Protein AF-A0A835XJE3-F1 (afdb_monomer_lite)

InterPro domains:
  IPR000408 Regulator of chromosome condensation, RCC1 [PF00415] (33-85)
  IPR000408 Regulator of chromosome condensation, RCC1 [PS50012] (29-88)
  IPR009091 Regulator of chromosome condensation 1/beta-lactamase-inhibitor protein II [G3DSA:2.130.10.30] (9-123)
  IPR009091 Regulator of chromosome condensation 1/beta-lactamase-inhibitor protein II [SSF50985] (25-109)

Organism: NCBI:txid47281

pLDDT: mean 91.17, std 8.42, range [51.03, 98.06]

Sequence (133 aa):
MGGVVKDLVLPTTGGYSCALISPAASGGSGVKCWGINGYGELGQGDRNDRGYAAATIPRLFPSVDLGTGRTAVRLATGNGHVCAVLQPGLGIKCWGHNDGGLLGQGYAEYAVGDEPGEMGDALPLTDLGWPLK

Foldseek 3Di:
DFWDWPDKEDEPDDFKIKTATPPQDPFAQSIAMATFQCQLQRLQFAGDGADPDPCRNRVNDGHRAAAGPWHFDDWYDYHFKIWGQIPPDGWIFMWTAFAVHVRQQPDGDGTASRHPPRTYPNGGTNDPPPVPD

Radius of gyration: 13.81 Å; chains: 1; bounding box: 32×29×48 Å

Secondary structure (DSSP, 8-state):
---EEEEEE--SSSSEEEEEEESPSTTS-SEEEEE--TTSTT-SSS---BSSSGGGSTTTSPPPP--TT-EEEEEEE-SSEEEEEEETTTEEEEEEE-TTSTT-SS---SEESSSTTSSGGGS-EE---SS--

Structure (mmCIF, N/CA/C/O backbone):
data_AF-A0A835XJE3-F1
#
_entry.id   AF-A0A835XJE3-F1
#
loop_
_atom_site.group_PDB
_atom_site.id
_atom_site.type_symbol
_atom_site.label_atom_id
_atom_site.label_alt_id
_atom_site.label_comp_id
_atom_site.label_asym_id
_atom_site.label_entity_id
_atom_site.label_seq_id
_atom_site.pdbx_PDB_ins_code
_atom_site.Cartn_x
_atom_site.Cartn_y
_atom_site.Cartn_z
_atom_site.occupancy
_atom_site.B_iso_or_equiv
_atom_site.auth_seq_id
_atom_site.auth_comp_id
_atom_site.auth_asym_id
_atom_site.auth_atom_id
_atom_site.pdbx_PDB_model_num
ATOM 1 N N . MET A 1 1 ? -17.730 13.141 -7.192 1.00 51.03 1 MET A N 1
ATOM 2 C CA . MET A 1 1 ? -16.866 14.155 -6.548 1.00 51.03 1 MET A CA 1
ATOM 3 C C . MET A 1 1 ? -15.465 13.571 -6.490 1.00 51.03 1 MET A C 1
ATOM 5 O O . MET A 1 1 ? -15.344 12.422 -6.089 1.00 51.03 1 MET A O 1
ATOM 9 N N . GLY A 1 2 ? -14.455 14.275 -7.004 1.00 68.31 2 GLY A N 1
ATOM 10 C CA . GLY A 1 2 ? -13.081 13.762 -7.045 1.00 68.31 2 GLY A CA 1
ATOM 11 C C . GLY A 1 2 ? -12.478 13.699 -5.642 1.00 68.31 2 GLY A C 1
ATOM 12 O O . GLY A 1 2 ? -12.666 14.631 -4.864 1.00 68.31 2 GLY A O 1
ATOM 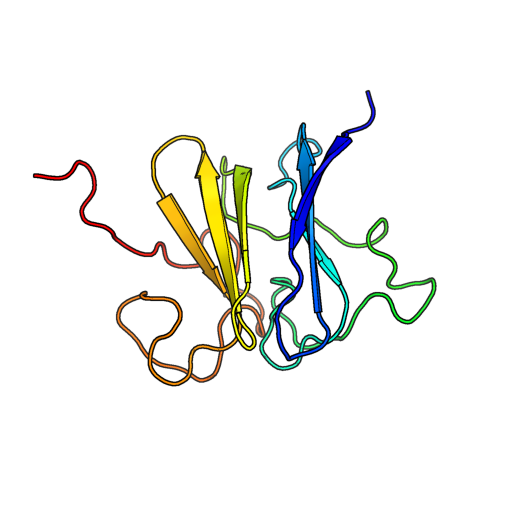13 N N . GLY A 1 3 ? -11.802 12.598 -5.308 1.00 80.25 3 GLY A N 1
ATOM 14 C CA . GLY A 1 3 ? -11.046 12.497 -4.061 1.00 80.25 3 GLY A CA 1
ATOM 15 C C . GLY A 1 3 ? -9.890 13.499 -4.025 1.00 80.25 3 GLY A C 1
ATOM 16 O O . GLY A 1 3 ? -9.364 13.885 -5.069 1.00 80.25 3 GLY A O 1
ATOM 17 N N . VAL A 1 4 ? -9.496 13.920 -2.825 1.00 90.88 4 VAL A N 1
ATOM 18 C CA . VAL A 1 4 ? -8.337 14.791 -2.593 1.00 90.88 4 VAL A CA 1
ATOM 19 C C . VAL A 1 4 ? -7.179 13.984 -2.022 1.00 90.88 4 VAL A C 1
ATOM 21 O O . VAL A 1 4 ? -7.395 13.051 -1.246 1.00 90.88 4 VAL A O 1
ATOM 24 N N . VAL A 1 5 ? -5.950 14.360 -2.371 1.00 94.19 5 VAL A N 1
ATOM 25 C CA . VAL A 1 5 ? -4.751 13.801 -1.736 1.00 94.19 5 VAL A CA 1
ATOM 26 C C . VAL A 1 5 ? -4.690 14.308 -0.294 1.00 94.19 5 VAL A C 1
ATOM 28 O O . VAL A 1 5 ? -4.748 15.513 -0.050 1.00 94.19 5 VAL A O 1
ATOM 31 N N . LYS A 1 6 ? -4.637 13.382 0.662 1.00 95.50 6 LYS A N 1
ATOM 32 C CA . LYS A 1 6 ? -4.524 13.646 2.103 1.00 95.50 6 LYS A CA 1
ATOM 33 C C . LYS A 1 6 ? -3.105 13.487 2.618 1.00 95.50 6 LYS A C 1
ATOM 35 O O . LYS A 1 6 ? -2.761 14.141 3.594 1.00 95.50 6 LYS A O 1
ATOM 40 N N . ASP A 1 7 ? -2.327 12.620 1.981 1.00 95.69 7 ASP A N 1
ATOM 41 C CA . ASP A 1 7 ? -0.954 12.332 2.373 1.00 95.69 7 ASP A CA 1
ATOM 42 C C . ASP A 1 7 ? -0.145 11.858 1.161 1.00 95.69 7 ASP A C 1
ATOM 44 O O . ASP A 1 7 ? -0.706 11.281 0.221 1.00 95.69 7 ASP A O 1
ATOM 48 N N . LEU A 1 8 ? 1.162 12.093 1.207 1.00 96.31 8 LEU A N 1
ATOM 49 C CA . LEU A 1 8 ? 2.155 11.572 0.275 1.00 96.31 8 LEU A CA 1
ATOM 50 C C . LEU A 1 8 ? 3.372 11.157 1.097 1.00 96.31 8 LEU A C 1
ATOM 52 O O . LEU A 1 8 ? 4.084 12.007 1.628 1.00 96.31 8 LEU A O 1
ATOM 56 N N . VAL A 1 9 ? 3.615 9.854 1.175 1.00 96.50 9 VAL A N 1
ATOM 57 C CA . VAL A 1 9 ? 4.732 9.284 1.927 1.00 96.50 9 VAL A CA 1
ATOM 58 C C . VAL A 1 9 ? 5.835 8.834 0.979 1.00 96.50 9 VAL A C 1
ATOM 60 O O . VAL A 1 9 ? 5.576 8.214 -0.059 1.00 96.50 9 VAL A O 1
ATOM 63 N N . LEU A 1 10 ? 7.065 9.185 1.349 1.00 94.38 10 LEU A N 1
ATOM 64 C CA . LEU A 1 10 ? 8.290 8.900 0.616 1.00 94.38 10 LEU A CA 1
ATOM 65 C C . LEU A 1 10 ? 9.256 8.190 1.574 1.00 94.38 10 LEU A C 1
ATOM 67 O O . LEU A 1 10 ? 9.498 8.709 2.670 1.00 94.38 10 LEU A O 1
ATOM 71 N N . PRO A 1 11 ? 9.829 7.042 1.194 1.00 89.12 11 PRO A N 1
ATOM 72 C CA . PRO A 1 11 ? 10.831 6.382 2.002 1.00 89.12 11 PRO A CA 1
ATOM 73 C C . PRO A 1 11 ? 12.166 7.126 1.892 1.00 89.12 11 PRO A C 1
ATOM 75 O O . PRO A 1 11 ? 12.464 7.789 0.896 1.00 89.12 11 PRO A O 1
ATOM 78 N N . THR A 1 12 ? 13.007 6.991 2.913 1.00 80.31 12 THR A N 1
ATOM 79 C CA . THR A 1 12 ? 14.370 7.545 2.899 1.00 80.31 12 THR A CA 1
ATOM 80 C C . THR A 1 12 ? 15.273 6.841 1.878 1.00 80.31 12 THR A C 1
ATOM 82 O O . THR A 1 12 ? 16.237 7.435 1.400 1.00 80.31 12 THR A O 1
ATOM 85 N N . THR A 1 13 ? 14.946 5.596 1.521 1.00 79.69 13 THR A N 1
ATOM 86 C CA . THR A 1 13 ? 15.635 4.733 0.550 1.00 79.69 13 THR A CA 1
ATOM 87 C C . THR A 1 13 ? 14.617 3.856 -0.195 1.00 79.69 13 THR A C 1
ATOM 89 O O . THR A 1 13 ? 13.535 3.600 0.319 1.00 79.69 13 THR A O 1
ATOM 92 N N . GLY A 1 14 ? 14.932 3.373 -1.403 1.00 73.44 14 GLY A N 1
ATOM 93 C CA . GLY A 1 14 ? 14.100 2.368 -2.094 1.00 73.44 14 GLY A CA 1
ATOM 94 C C . GLY A 1 14 ? 13.157 2.878 -3.192 1.00 73.44 14 GLY A C 1
ATOM 95 O O . GLY A 1 14 ? 12.523 2.070 -3.848 1.00 73.44 14 GLY A O 1
ATOM 96 N N . GLY A 1 15 ? 13.086 4.185 -3.467 1.00 90.75 15 GLY A N 1
ATOM 97 C CA . GLY A 1 15 ? 12.550 4.705 -4.741 1.00 90.75 15 GLY A CA 1
ATOM 98 C C . GLY A 1 15 ? 11.062 4.456 -5.040 1.00 90.75 15 GLY A C 1
ATOM 99 O O . GLY A 1 15 ? 10.651 4.606 -6.191 1.00 90.75 15 GLY A O 1
ATOM 100 N N . TYR A 1 16 ? 10.254 4.100 -4.041 1.00 95.44 16 TYR A N 1
ATOM 101 C CA . TYR A 1 16 ? 8.797 4.009 -4.155 1.00 95.44 16 TYR A CA 1
ATOM 102 C C . TYR A 1 16 ? 8.106 5.192 -3.458 1.00 95.44 16 TYR A C 1
ATOM 104 O O . TYR A 1 16 ? 8.734 6.005 -2.784 1.00 95.44 16 TYR A O 1
ATOM 112 N N . SER A 1 17 ? 6.810 5.377 -3.672 1.00 95.81 17 SER A N 1
ATOM 113 C CA . SER A 1 17 ? 6.010 6.448 -3.068 1.00 95.81 17 SER A CA 1
ATOM 114 C C . SER A 1 17 ? 4.571 5.988 -2.946 1.00 95.81 17 SER A C 1
ATOM 116 O O . SER A 1 17 ? 4.076 5.301 -3.838 1.00 95.81 17 SER A O 1
ATOM 118 N N . CYS A 1 18 ? 3.879 6.403 -1.887 1.00 96.94 18 CYS A N 1
ATOM 119 C CA . CYS A 1 18 ? 2.456 6.117 -1.727 1.00 96.94 18 CYS A CA 1
ATOM 120 C C . CYS A 1 18 ? 1.667 7.382 -1.403 1.00 96.94 18 CYS A C 1
ATOM 122 O O . CYS A 1 18 ? 2.080 8.201 -0.587 1.00 96.94 18 CYS A O 1
ATOM 124 N N . ALA A 1 19 ? 0.498 7.524 -2.019 1.00 96.19 19 ALA A N 1
ATOM 125 C CA . ALA A 1 19 ? -0.448 8.590 -1.737 1.00 96.19 19 ALA A CA 1
ATOM 126 C C . ALA A 1 19 ? -1.709 8.039 -1.076 1.00 96.19 19 ALA A C 1
ATOM 128 O O . ALA A 1 19 ? -2.234 6.994 -1.474 1.00 96.19 19 ALA A O 1
ATOM 129 N N . LEU A 1 20 ? -2.225 8.803 -0.117 1.00 95.81 20 LEU A N 1
ATOM 130 C CA . LEU A 1 20 ? -3.543 8.601 0.467 1.00 95.81 20 LEU A CA 1
ATOM 131 C C . LEU A 1 20 ? -4.543 9.559 -0.183 1.00 95.81 20 LEU A C 1
ATOM 133 O O . LEU A 1 20 ? -4.333 10.770 -0.193 1.00 95.81 20 LEU A O 1
ATOM 137 N N . ILE A 1 21 ? -5.651 9.028 -0.689 1.00 93.50 21 ILE A N 1
ATOM 138 C CA . ILE A 1 21 ? -6.717 9.763 -1.372 1.00 93.50 21 ILE A CA 1
ATOM 139 C C . ILE A 1 21 ? -8.025 9.562 -0.607 1.00 93.50 21 ILE A C 1
ATOM 141 O O . ILE A 1 21 ? -8.412 8.432 -0.309 1.00 93.50 21 ILE A O 1
ATOM 145 N N . SER A 1 22 ? -8.724 10.659 -0.308 1.00 90.88 22 SER A N 1
ATOM 146 C CA . SER A 1 22 ? -9.982 10.644 0.443 1.00 90.88 22 SER A CA 1
ATOM 147 C C . SER A 1 22 ? -11.059 11.539 -0.201 1.00 90.88 22 SER A C 1
ATOM 149 O O . SER A 1 22 ? -10.740 12.657 -0.610 1.00 90.88 22 SER A O 1
ATOM 151 N N . PRO A 1 23 ? -12.333 11.110 -0.269 1.00 88.62 23 PRO A N 1
ATOM 152 C CA . PRO A 1 23 ? -12.781 9.759 0.050 1.00 88.62 23 PRO A CA 1
ATOM 153 C C . PRO A 1 23 ? -12.126 8.742 -0.887 1.00 88.62 23 PRO A C 1
ATOM 155 O O . PRO A 1 23 ? -11.788 9.061 -2.031 1.00 88.62 23 PRO A O 1
ATOM 158 N N . ALA A 1 24 ? -11.918 7.528 -0.381 1.00 83.75 24 ALA A N 1
ATOM 159 C CA . ALA A 1 24 ? -11.487 6.440 -1.234 1.00 83.75 24 ALA A CA 1
ATOM 160 C C . ALA A 1 24 ? -12.529 6.230 -2.342 1.00 83.75 24 ALA A C 1
ATOM 162 O O . ALA A 1 24 ? -13.731 6.412 -2.122 1.00 83.75 24 ALA A O 1
ATOM 163 N N . ALA A 1 25 ? -12.074 5.858 -3.541 1.00 78.75 25 ALA A N 1
ATOM 164 C CA . ALA A 1 25 ? -12.991 5.391 -4.573 1.00 78.75 25 ALA A CA 1
ATOM 165 C C . ALA A 1 25 ? -13.817 4.220 -4.016 1.00 78.75 25 ALA A C 1
ATOM 167 O O . ALA A 1 25 ? -13.302 3.448 -3.208 1.00 78.75 25 ALA A O 1
ATOM 168 N N . SER A 1 26 ? -15.086 4.116 -4.412 1.00 71.12 26 SER A N 1
ATOM 169 C CA . SER A 1 26 ? -16.058 3.162 -3.866 1.00 71.12 26 SER A CA 1
ATOM 170 C C . SER A 1 26 ? -15.456 1.763 -3.671 1.00 71.12 26 SER A C 1
ATOM 172 O O . SER A 1 26 ? -15.075 1.121 -4.646 1.00 71.12 26 SER A O 1
ATOM 174 N N . GLY A 1 27 ? -15.360 1.311 -2.416 1.00 70.94 27 GLY A N 1
ATOM 175 C CA . GLY A 1 27 ? -14.848 -0.019 -2.058 1.00 70.94 27 GLY A CA 1
ATOM 176 C C . GLY A 1 27 ? -13.321 -0.172 -2.007 1.00 70.94 27 GLY A C 1
ATOM 177 O O . GLY A 1 27 ? -12.851 -1.269 -1.736 1.00 70.94 27 GLY A O 1
ATOM 178 N N . GLY A 1 28 ? -12.541 0.886 -2.248 1.00 82.31 28 GLY A N 1
ATOM 179 C CA . GLY A 1 28 ? -11.079 0.857 -2.157 1.00 82.31 28 GLY A CA 1
ATOM 180 C C . GLY A 1 28 ? -10.532 1.412 -0.839 1.00 82.31 28 GLY A C 1
ATOM 181 O O . GLY A 1 28 ? -11.217 2.128 -0.113 1.00 82.31 28 GLY A O 1
ATOM 182 N N . SER A 1 29 ? -9.250 1.158 -0.573 1.00 90.94 29 SER A N 1
ATOM 183 C CA . SER A 1 29 ? -8.551 1.658 0.622 1.00 90.94 29 SER A CA 1
ATOM 184 C C . SER A 1 29 ? -8.243 3.159 0.608 1.00 90.94 29 SER A C 1
ATOM 186 O O . SER A 1 29 ? -8.007 3.750 1.661 1.00 90.94 29 SER A O 1
ATOM 188 N N . GLY A 1 30 ? -8.202 3.765 -0.583 1.00 92.62 30 GLY A N 1
ATOM 189 C CA . GLY A 1 30 ? -7.705 5.125 -0.803 1.00 92.62 30 GLY A CA 1
ATOM 190 C C . GLY A 1 30 ? -6.187 5.210 -0.990 1.00 92.62 30 GLY A C 1
ATOM 191 O O . GLY A 1 30 ? -5.676 6.309 -1.168 1.00 92.62 30 GLY A O 1
ATOM 192 N N . VAL A 1 31 ? -5.463 4.088 -0.985 1.00 95.94 31 VAL A N 1
ATOM 193 C CA . VAL A 1 31 ? -3.998 4.067 -1.110 1.00 95.94 31 VAL A CA 1
ATOM 194 C C . VAL A 1 31 ? -3.582 3.726 -2.534 1.00 95.94 31 VAL A C 1
ATOM 196 O O . VAL A 1 31 ? -4.059 2.750 -3.115 1.00 95.94 31 VAL A O 1
ATOM 199 N N . LYS A 1 32 ? -2.663 4.514 -3.092 1.00 95.06 32 LYS A N 1
ATOM 200 C CA . LYS A 1 32 ? -2.001 4.229 -4.369 1.00 95.06 32 LYS A CA 1
ATOM 201 C C . LYS A 1 32 ? -0.499 4.354 -4.207 1.00 95.06 32 LYS A C 1
ATOM 203 O O . LYS A 1 32 ? -0.043 5.395 -3.750 1.00 95.06 32 LYS A O 1
ATOM 208 N N . CYS A 1 33 ? 0.240 3.340 -4.637 1.00 96.12 33 CYS A N 1
ATOM 209 C CA . CYS A 1 33 ? 1.695 3.316 -4.572 1.00 96.12 33 CYS A CA 1
ATOM 210 C C . CYS A 1 33 ? 2.303 3.175 -5.970 1.00 96.12 33 CYS A C 1
ATOM 212 O O . CYS A 1 33 ? 1.718 2.525 -6.834 1.00 96.12 33 CYS A O 1
ATOM 214 N N . TRP A 1 34 ? 3.459 3.789 -6.208 1.00 96.44 34 TRP A N 1
ATOM 215 C CA . TRP A 1 34 ? 4.236 3.657 -7.446 1.00 96.44 34 TRP A CA 1
ATOM 216 C C . TRP A 1 34 ? 5.741 3.709 -7.159 1.00 96.44 34 TRP A C 1
ATOM 218 O O . TRP A 1 34 ? 6.156 4.103 -6.074 1.00 96.44 34 TRP A O 1
ATOM 228 N N . GLY A 1 35 ? 6.549 3.344 -8.148 1.00 96.19 35 GLY A N 1
ATOM 229 C CA . GLY A 1 35 ? 8.005 3.258 -8.100 1.00 96.19 35 GLY A CA 1
ATOM 230 C C . GLY A 1 35 ? 8.491 1.812 -8.163 1.00 96.19 35 GLY A C 1
ATOM 231 O O . GLY A 1 35 ? 7.887 0.992 -8.861 1.00 96.19 35 GLY A O 1
ATOM 232 N N . ILE A 1 36 ? 9.587 1.542 -7.454 1.00 96.25 36 ILE A N 1
ATOM 233 C CA . ILE A 1 36 ? 10.191 0.208 -7.312 1.00 96.25 36 ILE A CA 1
ATOM 234 C C . ILE A 1 36 ? 9.260 -0.714 -6.511 1.00 96.25 36 ILE A C 1
ATOM 236 O O . ILE A 1 36 ? 8.567 -0.249 -5.605 1.00 96.25 36 ILE A O 1
ATOM 240 N N . ASN A 1 37 ? 9.232 -2.000 -6.866 1.00 96.56 37 ASN A N 1
ATOM 241 C CA . ASN A 1 37 ? 8.342 -2.996 -6.265 1.00 96.56 37 ASN A CA 1
ATOM 242 C C . ASN A 1 37 ? 9.019 -4.358 -5.991 1.00 96.56 37 ASN A C 1
ATOM 244 O O . ASN A 1 37 ? 8.356 -5.395 -6.004 1.00 96.56 37 ASN A O 1
ATOM 248 N N . GLY A 1 38 ? 10.341 -4.393 -5.805 1.00 96.56 38 GLY A N 1
ATOM 249 C CA . GLY A 1 38 ? 11.097 -5.645 -5.659 1.00 96.56 38 GLY A CA 1
ATOM 250 C C . GLY A 1 38 ? 10.697 -6.495 -4.445 1.00 96.56 38 GLY A C 1
ATOM 251 O O . GLY A 1 38 ? 10.819 -7.718 -4.502 1.00 96.56 38 GLY A O 1
ATOM 252 N N . TYR A 1 39 ? 10.179 -5.861 -3.392 1.00 96.88 39 TYR A N 1
ATOM 253 C CA . TYR A 1 39 ? 9.663 -6.492 -2.175 1.00 96.88 39 TYR A CA 1
ATOM 254 C C . TYR A 1 39 ? 8.133 -6.421 -2.083 1.00 96.88 39 TYR A C 1
ATOM 256 O O . TYR A 1 39 ? 7.579 -6.620 -1.008 1.00 96.88 39 TYR A O 1
ATOM 264 N N . GLY A 1 40 ? 7.428 -6.068 -3.161 1.00 97.38 40 GLY A N 1
ATOM 265 C CA . GLY A 1 40 ? 5.978 -5.885 -3.097 1.00 97.38 40 GLY A CA 1
ATOM 266 C C . GLY A 1 40 ? 5.561 -4.592 -2.389 1.00 97.38 40 GLY A C 1
ATOM 267 O O . GLY A 1 40 ? 4.432 -4.491 -1.913 1.00 97.38 40 GLY A O 1
ATOM 268 N N . GLU A 1 41 ? 6.430 -3.575 -2.325 1.00 97.31 41 GLU A N 1
ATOM 269 C CA . GLU A 1 41 ? 6.190 -2.281 -1.660 1.00 97.31 41 GLU A CA 1
ATOM 270 C C . GLU A 1 41 ? 4.928 -1.567 -2.162 1.00 97.31 41 GLU A C 1
ATOM 272 O O . GLU A 1 41 ? 4.330 -0.747 -1.459 1.00 97.31 41 GLU A O 1
ATOM 277 N N . LEU A 1 42 ? 4.491 -1.883 -3.381 1.00 97.06 42 LEU A N 1
ATOM 278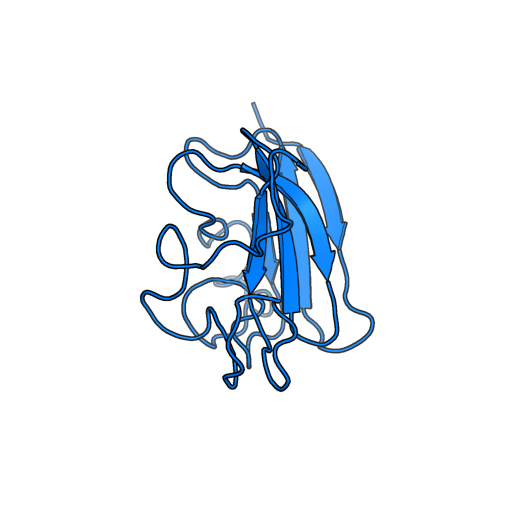 C CA . LEU A 1 42 ? 3.292 -1.314 -3.983 1.00 97.06 42 LEU A CA 1
ATOM 279 C C . LEU A 1 42 ? 2.001 -2.037 -3.571 1.00 97.06 42 LEU A C 1
ATOM 281 O O . LEU A 1 42 ? 0.913 -1.542 -3.881 1.00 97.06 42 LEU A O 1
ATOM 285 N N . GLY A 1 43 ? 2.104 -3.180 -2.886 1.00 97.06 43 GLY A N 1
ATOM 286 C CA . GLY A 1 43 ? 0.983 -3.912 -2.298 1.00 97.06 43 GLY A CA 1
ATOM 287 C C . GLY A 1 43 ? -0.031 -4.397 -3.332 1.00 97.06 43 GLY A C 1
ATOM 288 O O . GLY A 1 43 ? -1.236 -4.217 -3.150 1.00 97.06 43 GLY A O 1
ATOM 289 N N . GLN A 1 44 ? 0.455 -4.927 -4.458 1.00 96.00 44 GLN A N 1
ATOM 290 C CA . GLN A 1 44 ? -0.383 -5.401 -5.570 1.00 96.00 44 GLN A CA 1
ATOM 291 C C . GLN A 1 44 ? -0.355 -6.927 -5.751 1.00 96.00 44 GLN A C 1
ATOM 293 O O . GLN A 1 44 ? -1.023 -7.430 -6.651 1.00 96.00 44 GLN A O 1
ATOM 298 N N . GLY A 1 45 ? 0.365 -7.663 -4.895 1.00 96.69 45 GLY A N 1
ATOM 299 C CA . GLY A 1 45 ? 0.520 -9.117 -5.014 1.00 96.69 45 GLY A CA 1
ATOM 300 C C . GLY A 1 45 ? 1.426 -9.521 -6.178 1.00 96.69 45 GLY A C 1
ATOM 301 O O . GLY A 1 45 ? 1.187 -10.534 -6.834 1.00 96.69 45 GLY A O 1
ATOM 302 N N . ASP A 1 46 ? 2.410 -8.681 -6.498 1.00 96.69 46 ASP A N 1
ATOM 303 C CA . ASP A 1 46 ? 3.408 -8.916 -7.539 1.00 96.69 46 ASP A CA 1
ATOM 304 C C . ASP A 1 46 ? 4.648 -8.040 -7.310 1.00 96.69 46 ASP A C 1
ATOM 306 O O . ASP A 1 46 ? 4.618 -7.124 -6.487 1.00 96.69 46 ASP A O 1
ATOM 310 N N . ARG A 1 47 ? 5.712 -8.275 -8.093 1.00 97.19 47 ARG A N 1
ATOM 311 C CA . ARG A 1 47 ? 7.001 -7.557 -8.019 1.00 97.19 47 ARG A CA 1
ATOM 312 C C . ARG A 1 47 ? 7.236 -6.547 -9.153 1.00 97.19 47 ARG A C 1
ATOM 314 O O . ARG A 1 47 ? 8.368 -6.167 -9.431 1.00 97.19 47 ARG A O 1
ATOM 321 N N . ASN A 1 48 ? 6.191 -6.130 -9.871 1.00 96.00 48 ASN A N 1
ATOM 322 C CA . ASN A 1 48 ? 6.351 -5.236 -11.022 1.00 96.00 48 ASN A CA 1
ATOM 323 C C . ASN A 1 48 ? 6.440 -3.770 -10.595 1.00 96.00 48 ASN A C 1
ATOM 325 O O . ASN A 1 48 ? 5.522 -3.245 -9.955 1.00 96.00 48 ASN A O 1
ATOM 329 N N . ASP A 1 49 ? 7.492 -3.089 -11.037 1.00 95.94 49 ASP A N 1
ATOM 330 C CA . ASP A 1 49 ? 7.617 -1.640 -10.900 1.00 95.94 49 ASP A CA 1
ATOM 331 C C . ASP A 1 49 ? 6.477 -0.918 -11.631 1.00 95.94 49 ASP A C 1
ATOM 333 O O . ASP A 1 49 ? 5.979 -1.361 -12.674 1.00 95.94 49 ASP A O 1
ATOM 337 N N . ARG A 1 50 ? 6.053 0.232 -11.102 1.00 95.38 50 ARG A N 1
ATOM 338 C CA . ARG A 1 50 ? 4.965 1.039 -11.682 1.00 95.38 50 ARG A CA 1
ATOM 339 C C . ARG A 1 50 ? 5.303 2.521 -11.648 1.00 95.38 50 ARG A C 1
ATOM 341 O O . ARG A 1 50 ? 6.029 2.986 -10.787 1.00 95.38 50 ARG A O 1
ATOM 348 N N . GLY A 1 51 ? 4.749 3.301 -12.565 1.00 93.56 51 GLY A N 1
ATOM 349 C CA . GLY A 1 51 ? 4.910 4.757 -12.618 1.00 93.56 51 GLY A CA 1
ATOM 350 C C . GLY A 1 51 ? 6.008 5.239 -13.564 1.00 93.56 51 GLY A C 1
ATOM 351 O O . GLY A 1 51 ? 6.118 6.443 -13.771 1.00 93.56 51 GLY A O 1
ATOM 352 N N . TYR A 1 52 ? 6.769 4.329 -14.183 1.00 92.19 52 TYR A N 1
ATOM 353 C CA . TYR A 1 52 ? 7.828 4.673 -15.142 1.00 92.19 52 TYR A CA 1
ATOM 354 C C . TYR A 1 52 ? 7.334 4.771 -16.598 1.00 92.19 52 TYR A C 1
ATOM 356 O O . TYR A 1 52 ? 8.006 5.358 -17.442 1.00 92.19 52 TYR A O 1
ATOM 364 N N . ALA A 1 53 ? 6.155 4.220 -16.908 1.00 91.62 53 ALA A N 1
ATOM 365 C CA . ALA A 1 53 ? 5.544 4.259 -18.238 1.00 91.62 53 ALA A CA 1
ATOM 366 C C . ALA A 1 53 ? 4.071 4.683 -18.178 1.00 91.62 53 ALA A C 1
ATOM 368 O O . ALA A 1 53 ? 3.393 4.453 -17.175 1.00 91.62 53 ALA A O 1
ATOM 369 N N . ALA A 1 54 ? 3.544 5.223 -19.284 1.00 90.31 54 ALA A N 1
ATOM 370 C CA . ALA A 1 54 ? 2.153 5.676 -19.395 1.00 90.31 54 ALA A CA 1
ATOM 371 C C . ALA A 1 54 ? 1.124 4.606 -18.987 1.00 90.31 54 ALA A C 1
ATOM 373 O O . ALA A 1 54 ? 0.147 4.931 -18.322 1.00 90.31 54 ALA A O 1
ATOM 374 N N . ALA A 1 55 ? 1.371 3.333 -19.316 1.00 88.25 55 ALA A N 1
ATOM 375 C CA . ALA A 1 55 ? 0.512 2.204 -18.942 1.00 88.25 55 ALA A CA 1
ATOM 376 C C . ALA A 1 55 ? 0.521 1.885 -17.433 1.00 88.25 55 ALA A C 1
ATOM 378 O O . ALA A 1 55 ? -0.344 1.168 -16.943 1.00 88.25 55 ALA A O 1
ATOM 379 N N . THR A 1 56 ? 1.483 2.434 -16.693 1.00 89.06 56 THR A N 1
ATOM 380 C CA . THR A 1 56 ? 1.720 2.153 -15.272 1.00 89.06 56 THR A CA 1
ATOM 381 C C . THR A 1 56 ? 1.560 3.395 -14.398 1.00 89.06 56 THR A C 1
ATOM 383 O O . THR A 1 56 ? 2.081 3.421 -13.293 1.00 89.06 56 THR A O 1
ATOM 386 N N . ILE A 1 57 ? 0.884 4.454 -14.854 1.00 90.56 57 ILE A N 1
ATOM 387 C CA . ILE A 1 57 ? 0.659 5.637 -14.005 1.00 90.56 57 ILE A CA 1
ATOM 388 C C . ILE A 1 57 ? -0.362 5.334 -12.887 1.00 90.56 57 ILE A C 1
ATOM 390 O O . ILE A 1 57 ? -1.301 4.568 -13.125 1.00 90.56 57 ILE A O 1
ATOM 394 N N . PRO A 1 58 ? -0.272 5.986 -11.706 1.00 86.19 58 PRO A N 1
ATOM 395 C CA . PRO A 1 58 ? -1.118 5.700 -10.537 1.00 86.19 58 PRO A CA 1
ATOM 396 C C . PRO A 1 58 ? -2.628 5.634 -10.777 1.00 86.19 58 PRO A C 1
ATOM 398 O O . PRO A 1 58 ? -3.346 4.889 -10.108 1.00 86.19 58 PRO A O 1
ATOM 401 N N . ARG A 1 59 ? -3.141 6.397 -11.746 1.00 86.94 59 ARG A N 1
ATOM 402 C CA . ARG A 1 59 ? -4.568 6.404 -12.090 1.00 86.94 59 ARG A CA 1
ATOM 403 C C . ARG A 1 59 ? -5.061 5.076 -12.687 1.00 86.94 59 ARG A C 1
ATOM 405 O O . ARG A 1 59 ? -6.259 4.824 -12.613 1.00 86.94 59 ARG A O 1
ATOM 412 N N . LEU A 1 60 ? -4.189 4.270 -13.294 1.00 84.88 60 LEU A N 1
ATOM 413 C CA . LEU A 1 60 ? -4.592 3.137 -14.137 1.00 84.88 60 LEU A CA 1
ATOM 414 C C . LEU A 1 60 ? -4.696 1.791 -13.412 1.00 84.88 60 LEU A C 1
ATOM 416 O O . LEU A 1 60 ? -5.385 0.909 -13.910 1.00 84.88 60 LEU A O 1
ATOM 420 N N . PHE A 1 61 ? -4.052 1.623 -12.259 1.00 83.69 61 PHE A N 1
ATOM 421 C CA . PHE A 1 61 ? -4.091 0.371 -11.492 1.00 83.69 61 PHE A CA 1
ATOM 422 C C . PHE A 1 61 ? -4.987 0.490 -10.246 1.00 83.69 61 PHE A C 1
ATOM 424 O O . PHE A 1 61 ? -5.322 1.616 -9.848 1.00 83.69 61 PHE A O 1
ATOM 431 N N . PRO A 1 62 ? -5.440 -0.633 -9.652 1.00 86.50 62 PRO A N 1
ATOM 432 C CA . PRO A 1 62 ? -6.296 -0.599 -8.469 1.00 86.50 62 PRO A CA 1
ATOM 433 C C . PRO A 1 62 ? -5.619 0.083 -7.271 1.00 86.50 62 PRO A C 1
ATOM 435 O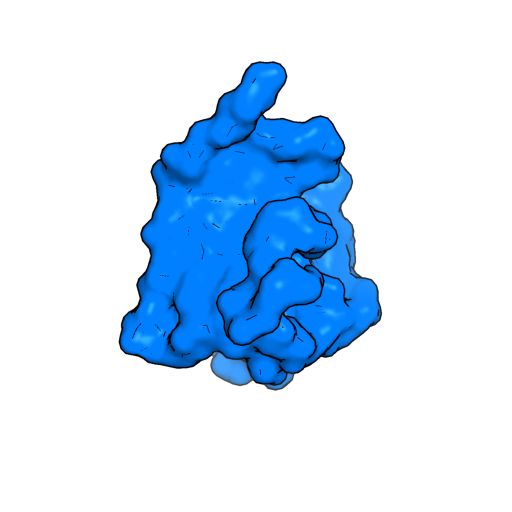 O . PRO A 1 62 ? -4.428 0.389 -7.266 1.00 86.50 62 PRO A O 1
ATOM 438 N N . SER A 1 63 ? -6.420 0.426 -6.268 1.00 92.56 63 SER A N 1
ATOM 439 C CA . SER A 1 63 ? -5.885 0.836 -4.965 1.00 92.56 63 SER A CA 1
ATOM 440 C C . SER A 1 63 ? -5.249 -0.375 -4.277 1.00 92.56 63 SER A C 1
ATOM 442 O O . SER A 1 63 ? -5.649 -1.501 -4.560 1.00 92.56 63 SER A O 1
ATOM 444 N N . VAL A 1 64 ? -4.317 -0.156 -3.348 1.00 96.19 64 VAL A N 1
ATOM 445 C CA . VAL A 1 64 ? -3.812 -1.234 -2.476 1.00 96.19 64 VAL A CA 1
ATOM 446 C C . VAL A 1 64 ? -4.992 -1.871 -1.748 1.00 96.19 64 VAL A C 1
ATOM 448 O O . VAL A 1 64 ? -5.793 -1.152 -1.145 1.00 96.19 64 VAL A O 1
ATOM 451 N N . ASP A 1 65 ? -5.117 -3.191 -1.804 1.00 95.88 65 ASP A N 1
ATOM 452 C CA . ASP A 1 65 ? -6.170 -3.894 -1.080 1.00 95.88 65 ASP A CA 1
ATOM 453 C C . ASP A 1 65 ? -5.765 -4.078 0.391 1.00 95.88 65 ASP A C 1
ATOM 455 O O . ASP A 1 65 ? -4.777 -4.743 0.700 1.00 95.88 65 ASP A O 1
ATOM 459 N N . LEU A 1 66 ? -6.526 -3.461 1.301 1.00 95.88 66 LEU A N 1
ATOM 460 C CA . LEU A 1 66 ? -6.316 -3.536 2.755 1.00 95.88 66 LEU A CA 1
ATOM 461 C C . LEU A 1 66 ? -7.366 -4.415 3.452 1.00 95.88 66 LEU A C 1
ATOM 463 O O . LEU A 1 66 ? -7.422 -4.449 4.686 1.00 95.88 66 LEU A O 1
ATOM 467 N N . GLY A 1 67 ? -8.185 -5.121 2.674 1.00 94.44 67 GLY A N 1
ATOM 468 C CA . GLY A 1 67 ? -9.222 -6.018 3.153 1.00 9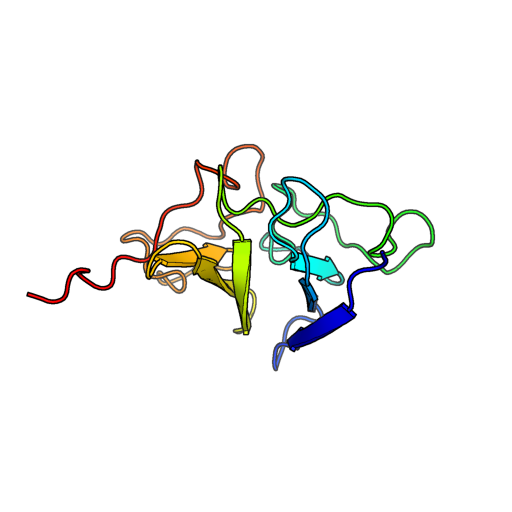4.44 67 GLY A CA 1
ATOM 469 C C . GLY A 1 67 ? -10.615 -5.399 3.164 1.00 94.44 67 GLY A C 1
ATOM 470 O O . GLY A 1 67 ? -10.813 -4.179 3.072 1.00 94.44 67 GLY A O 1
ATOM 471 N N . THR A 1 68 ? -11.603 -6.274 3.303 1.00 92.31 68 THR A N 1
ATOM 472 C CA . THR A 1 68 ? -13.020 -5.948 3.185 1.00 92.31 68 THR A CA 1
ATOM 473 C C . THR A 1 68 ? -13.428 -4.902 4.222 1.00 92.31 68 THR A C 1
ATOM 475 O O . THR A 1 68 ? -13.240 -5.061 5.430 1.00 92.31 68 THR A O 1
ATOM 478 N N . GLY A 1 69 ? -14.009 -3.798 3.744 1.00 90.38 69 GLY A N 1
ATOM 479 C CA . GLY A 1 69 ? -14.517 -2.722 4.597 1.00 90.38 69 GLY A CA 1
ATOM 480 C C . GLY A 1 69 ? -13.435 -1.889 5.290 1.00 90.38 69 GLY A C 1
ATOM 481 O O . GLY A 1 69 ? -13.757 -1.151 6.222 1.00 90.38 69 GLY A O 1
ATOM 482 N N . ARG A 1 70 ? -12.168 -1.986 4.865 1.00 91.75 70 ARG A N 1
ATOM 483 C CA . ARG A 1 70 ? -11.056 -1.206 5.422 1.00 91.75 70 ARG A CA 1
ATOM 484 C C . ARG A 1 70 ? -10.687 -0.034 4.520 1.00 91.75 70 ARG A C 1
ATOM 486 O O . ARG A 1 70 ? -10.558 -0.167 3.308 1.00 91.75 70 ARG A O 1
ATOM 493 N N . THR A 1 71 ? -10.452 1.121 5.134 1.00 93.56 71 THR A N 1
ATOM 494 C CA . THR A 1 71 ? -9.861 2.289 4.466 1.00 93.56 71 THR A CA 1
ATOM 495 C C . THR A 1 71 ? -8.668 2.790 5.257 1.00 93.56 71 THR A C 1
ATOM 497 O O . THR A 1 71 ? -8.656 2.693 6.483 1.00 93.56 71 THR A O 1
ATOM 500 N N . ALA A 1 72 ? -7.659 3.315 4.569 1.00 95.56 72 ALA A N 1
ATOM 501 C CA . ALA A 1 72 ? -6.518 3.923 5.233 1.00 95.56 72 ALA A CA 1
ATOM 502 C C . ALA A 1 72 ? -6.855 5.348 5.686 1.00 95.56 72 ALA A C 1
ATOM 504 O O . ALA A 1 72 ? -7.560 6.090 4.999 1.00 95.56 72 ALA A O 1
ATOM 505 N N . VAL A 1 73 ? -6.315 5.746 6.835 1.00 94.88 73 VAL A N 1
ATOM 506 C CA . VAL A 1 73 ? -6.386 7.128 7.341 1.00 94.88 73 VAL A CA 1
ATOM 507 C C . VAL A 1 73 ? -5.018 7.780 7.467 1.00 94.88 73 VAL A C 1
ATOM 509 O O . VAL A 1 73 ? -4.936 9.006 7.503 1.00 94.88 73 VAL A O 1
ATOM 512 N N . ARG A 1 74 ? -3.950 6.978 7.535 1.00 95.50 74 ARG A N 1
ATOM 513 C CA . ARG A 1 74 ? -2.552 7.413 7.619 1.00 95.50 74 ARG A CA 1
ATOM 514 C C . ARG A 1 74 ? -1.656 6.368 6.978 1.00 95.50 74 ARG A C 1
ATOM 516 O O . ARG A 1 74 ? -1.968 5.179 7.054 1.00 95.50 74 ARG A O 1
ATOM 523 N N . LEU A 1 75 ? -0.549 6.823 6.406 1.00 97.31 75 LEU A N 1
ATOM 524 C CA . LEU A 1 75 ? 0.500 5.970 5.866 1.00 97.31 75 LEU A CA 1
ATOM 525 C C . LEU A 1 75 ? 1.829 6.262 6.567 1.00 97.31 75 LEU A C 1
ATOM 527 O O . LEU A 1 75 ? 2.051 7.366 7.066 1.00 97.31 75 LEU A O 1
ATOM 531 N N . ALA A 1 76 ? 2.707 5.270 6.583 1.00 96.56 76 ALA A N 1
ATOM 532 C CA . ALA A 1 76 ? 4.110 5.404 6.946 1.00 96.56 76 ALA A CA 1
ATOM 533 C C . ALA A 1 76 ? 4.943 4.477 6.057 1.00 96.56 76 ALA A C 1
ATOM 535 O O . ALA A 1 76 ? 4.472 3.411 5.667 1.00 96.56 76 ALA A O 1
ATOM 536 N N . THR A 1 77 ? 6.169 4.883 5.743 1.00 95.69 77 THR A N 1
ATOM 537 C CA . THR A 1 77 ? 7.098 4.121 4.898 1.00 95.69 77 THR A CA 1
ATOM 538 C C . THR A 1 77 ? 8.420 3.928 5.618 1.00 95.69 77 THR A C 1
ATOM 540 O O . THR A 1 77 ? 8.951 4.880 6.193 1.00 95.69 77 THR A O 1
ATOM 543 N N . GLY A 1 78 ? 8.962 2.718 5.553 1.00 92.31 78 GLY A N 1
ATOM 544 C CA . GLY A 1 78 ? 10.310 2.381 5.991 1.00 92.31 78 GLY A CA 1
ATOM 545 C C . GLY A 1 78 ? 11.235 2.067 4.815 1.00 92.31 78 GLY A C 1
ATOM 546 O O . GLY A 1 78 ? 10.944 2.383 3.658 1.00 92.31 78 GLY A O 1
ATOM 547 N N . ASN A 1 79 ? 12.361 1.417 5.107 1.00 92.06 79 ASN A N 1
ATOM 548 C CA . ASN A 1 79 ? 13.264 0.914 4.075 1.00 92.06 79 ASN A CA 1
ATOM 549 C C . ASN A 1 79 ? 12.642 -0.330 3.419 1.00 92.06 79 ASN A C 1
ATOM 551 O O . ASN A 1 79 ? 12.809 -1.432 3.925 1.00 92.06 79 ASN A O 1
ATOM 555 N N . GLY A 1 80 ? 11.872 -0.131 2.349 1.00 94.56 80 GLY A N 1
ATOM 556 C CA . GLY A 1 80 ? 11.246 -1.218 1.590 1.00 94.56 80 GLY A CA 1
ATOM 557 C C . GLY A 1 80 ? 9.892 -1.720 2.106 1.00 94.56 80 GLY A C 1
ATOM 558 O O . GLY A 1 80 ? 9.422 -2.722 1.599 1.00 94.56 80 GLY A O 1
ATOM 559 N N . HIS A 1 81 ? 9.242 -1.073 3.079 1.00 96.25 81 HIS A N 1
ATOM 560 C CA . HIS A 1 81 ? 7.906 -1.482 3.546 1.00 96.25 81 HIS A CA 1
ATOM 561 C C . HIS A 1 81 ? 6.990 -0.294 3.838 1.00 96.25 81 HIS A C 1
ATOM 563 O O . HIS A 1 81 ? 7.445 0.806 4.157 1.00 96.25 81 HIS A O 1
ATOM 569 N N . VAL A 1 82 ? 5.683 -0.528 3.779 1.00 97.56 82 VAL A N 1
ATOM 570 C CA . VAL A 1 82 ? 4.638 0.476 3.987 1.00 97.56 82 VAL A CA 1
ATOM 571 C C . VAL A 1 82 ? 3.662 -0.026 5.031 1.00 97.56 82 VAL A C 1
ATOM 573 O O . VAL A 1 82 ? 3.266 -1.184 5.006 1.00 97.56 82 VAL A O 1
ATOM 576 N N . CYS A 1 83 ? 3.236 0.858 5.927 1.00 97.50 83 CYS A N 1
ATOM 577 C CA . CYS A 1 83 ? 2.192 0.585 6.903 1.00 97.50 83 CYS A CA 1
ATOM 578 C C . CYS A 1 83 ? 1.027 1.558 6.730 1.00 97.50 83 CYS A C 1
ATOM 580 O O . CYS A 1 83 ? 1.223 2.763 6.553 1.00 97.50 83 CYS A O 1
ATOM 582 N N . ALA A 1 84 ? -0.193 1.041 6.843 1.00 97.12 84 ALA A N 1
ATOM 583 C CA . ALA A 1 84 ? -1.424 1.813 6.824 1.00 97.12 84 ALA A CA 1
ATOM 584 C C . ALA A 1 84 ? -2.179 1.665 8.145 1.00 97.12 84 ALA A C 1
ATOM 586 O O . ALA A 1 84 ? -2.482 0.553 8.581 1.00 97.12 84 ALA A O 1
ATOM 587 N N . VAL A 1 85 ? -2.543 2.799 8.747 1.00 95.12 85 VAL A N 1
ATOM 588 C CA . VAL A 1 85 ? -3.521 2.835 9.843 1.00 95.12 85 VAL A CA 1
ATOM 589 C C . VAL A 1 85 ? -4.911 2.783 9.227 1.00 95.12 85 VAL A C 1
ATOM 591 O O . VAL A 1 85 ? -5.226 3.583 8.340 1.00 95.12 85 VAL A O 1
ATOM 594 N N . LEU A 1 86 ? -5.733 1.847 9.691 1.00 93.12 86 LEU A N 1
ATOM 595 C CA . LEU A 1 86 ? -7.037 1.542 9.115 1.00 93.12 86 LEU A CA 1
ATOM 596 C C . LEU A 1 86 ? -8.190 2.162 9.905 1.00 93.12 86 LEU A C 1
ATOM 598 O O . LEU A 1 86 ? -8.104 2.345 11.114 1.00 93.12 86 LEU A O 1
ATOM 602 N N . GLN A 1 87 ? -9.308 2.373 9.217 1.00 90.56 87 GLN A N 1
ATOM 603 C CA . GLN A 1 87 ? -10.643 2.539 9.792 1.00 90.56 87 GLN A CA 1
ATOM 604 C C . GLN A 1 87 ? -11.644 1.611 9.060 1.00 90.56 87 GLN A C 1
ATOM 606 O O . GLN A 1 87 ? -11.438 1.327 7.873 1.00 90.56 87 GLN A O 1
ATOM 611 N N . PRO A 1 88 ? -12.735 1.163 9.714 1.00 86.56 88 PRO A N 1
ATOM 612 C CA . PRO A 1 88 ? -13.049 1.362 11.131 1.00 86.56 88 PRO A CA 1
ATOM 613 C C . PRO A 1 88 ? -12.127 0.545 12.059 1.00 86.56 88 PRO A C 1
ATOM 615 O O . PRO A 1 88 ? -11.522 -0.445 11.641 1.00 86.56 88 PRO A O 1
ATOM 618 N N . GLY A 1 89 ? -12.037 0.968 13.326 1.00 79.19 89 GLY A N 1
ATOM 619 C CA . GLY A 1 89 ? -11.187 0.358 14.361 1.00 79.19 89 GLY A CA 1
ATOM 620 C C . GLY A 1 8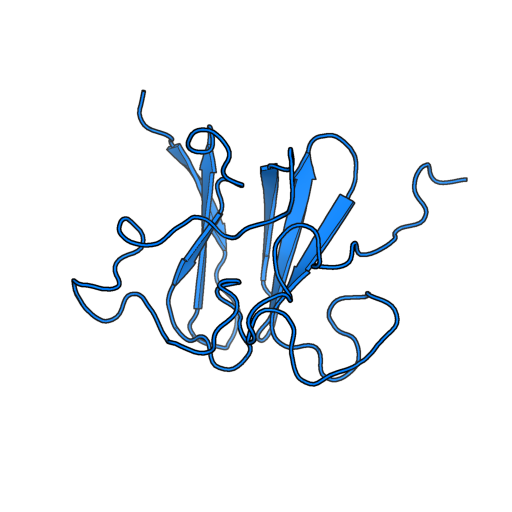9 ? -9.766 0.932 14.428 1.00 79.19 89 GLY A C 1
ATOM 621 O O . GLY A 1 89 ? -9.438 1.868 13.711 1.00 79.19 89 GLY A O 1
ATOM 622 N N . LEU A 1 90 ? -8.937 0.369 15.312 1.00 74.38 90 LEU A N 1
ATOM 623 C CA . LEU A 1 90 ? -7.503 0.657 15.420 1.00 74.38 90 LEU A CA 1
ATOM 624 C C . LEU A 1 90 ? -6.731 -0.582 14.960 1.00 74.38 90 LEU A C 1
ATOM 626 O O . LEU A 1 90 ? -6.418 -1.457 15.758 1.00 74.38 90 LEU A O 1
ATOM 630 N N . GLY A 1 91 ? -6.506 -0.687 13.651 1.00 88.25 91 GLY A N 1
ATOM 631 C CA . GLY A 1 91 ? -5.717 -1.761 13.048 1.00 88.25 91 GLY A CA 1
ATOM 632 C C . GLY A 1 91 ? -4.624 -1.190 12.160 1.00 88.25 91 GLY A C 1
ATOM 633 O O . GLY A 1 91 ? -4.825 -0.152 11.526 1.00 88.25 91 GLY A O 1
ATOM 634 N N . ILE A 1 92 ? -3.484 -1.872 12.112 1.00 94.81 92 ILE A N 1
ATOM 635 C CA . ILE A 1 92 ? -2.385 -1.555 11.203 1.00 94.81 92 ILE A CA 1
ATOM 636 C C . ILE A 1 92 ? -2.196 -2.747 10.275 1.00 94.81 92 ILE A C 1
ATOM 638 O O . ILE A 1 92 ? -2.174 -3.889 10.732 1.00 94.81 92 ILE A O 1
ATOM 642 N N . LYS A 1 93 ? -2.069 -2.479 8.977 1.00 96.44 93 LYS A N 1
ATOM 643 C CA . LYS A 1 93 ? -1.548 -3.451 8.013 1.00 96.44 93 LYS A CA 1
ATOM 644 C C . LYS A 1 93 ? -0.251 -2.916 7.443 1.00 96.44 93 LYS A C 1
ATOM 646 O O . LYS A 1 93 ? -0.215 -1.762 7.018 1.00 96.44 93 LYS A O 1
ATOM 651 N N . CYS A 1 94 ? 0.774 -3.754 7.440 1.00 97.69 94 CYS A N 1
ATOM 652 C CA . CYS A 1 94 ? 2.075 -3.454 6.864 1.00 97.69 94 CYS A CA 1
ATOM 653 C C . CYS A 1 94 ? 2.389 -4.466 5.761 1.00 97.69 94 CYS A C 1
ATOM 655 O O . CYS A 1 94 ? 2.041 -5.633 5.906 1.00 97.69 94 CYS A O 1
ATOM 657 N N . TRP A 1 95 ? 3.023 -4.026 4.680 1.00 98.06 95 TRP A N 1
ATOM 658 C CA . TRP A 1 95 ? 3.441 -4.862 3.549 1.00 98.06 95 TRP A CA 1
ATOM 659 C C . TRP A 1 95 ? 4.785 -4.370 2.996 1.00 98.06 95 TRP A C 1
ATOM 661 O O . TRP A 1 95 ? 5.229 -3.268 3.328 1.00 98.06 95 TRP A O 1
ATOM 671 N N . GLY A 1 96 ? 5.425 -5.165 2.146 1.00 97.56 96 GLY A N 1
ATOM 672 C CA . GLY A 1 96 ? 6.763 -4.934 1.618 1.00 97.56 96 GLY A CA 1
ATOM 673 C C . GLY A 1 96 ? 7.810 -5.833 2.278 1.00 97.56 96 GLY A C 1
ATOM 674 O O . GLY A 1 96 ? 7.505 -6.916 2.774 1.00 97.56 96 GLY A O 1
ATOM 675 N N . HIS A 1 97 ? 9.047 -5.347 2.325 1.00 97.00 97 HIS A N 1
ATOM 676 C CA . HIS A 1 97 ? 10.208 -5.998 2.928 1.00 97.00 97 HIS A CA 1
ATOM 677 C C . HIS A 1 97 ? 9.946 -6.426 4.374 1.00 97.00 97 HIS A C 1
ATOM 679 O O . HIS A 1 97 ? 9.574 -5.604 5.217 1.00 97.00 97 HIS A O 1
ATOM 685 N N . ASN A 1 98 ? 10.171 -7.709 4.666 1.00 96.56 98 ASN A N 1
ATOM 686 C CA . ASN A 1 98 ? 9.897 -8.300 5.975 1.00 96.56 98 ASN A CA 1
ATOM 687 C C . ASN A 1 98 ? 11.107 -9.036 6.583 1.00 96.56 98 ASN A C 1
ATOM 689 O O . ASN A 1 98 ? 10.960 -9.674 7.631 1.00 96.56 98 ASN A O 1
ATOM 693 N N . ASP A 1 99 ? 12.314 -8.918 6.006 1.00 94.62 99 ASP A N 1
ATOM 694 C CA . ASP A 1 99 ? 13.502 -9.542 6.606 1.00 94.62 99 ASP A CA 1
ATOM 695 C C . ASP A 1 99 ? 13.711 -9.009 8.031 1.00 94.62 99 ASP A C 1
ATOM 697 O O . ASP A 1 99 ? 13.893 -7.812 8.260 1.00 94.62 99 ASP A O 1
ATOM 701 N N . GLY A 1 100 ? 13.696 -9.912 9.012 1.00 94.00 100 GLY A N 1
ATOM 702 C CA . GLY A 1 100 ? 13.783 -9.552 10.430 1.00 94.00 100 GLY A CA 1
ATOM 703 C C . GLY A 1 100 ? 12.449 -9.175 11.086 1.00 94.00 100 GLY A C 1
ATOM 704 O O . GLY A 1 100 ? 12.455 -8.715 12.226 1.00 94.00 100 GLY A O 1
ATOM 705 N N . GLY A 1 101 ? 11.314 -9.394 10.415 1.00 95.44 101 GLY A N 1
ATOM 706 C CA . GLY A 1 101 ? 9.976 -9.208 10.981 1.00 95.44 101 GLY A CA 1
ATOM 707 C C . GLY A 1 101 ? 9.519 -7.749 11.027 1.00 95.44 101 GLY A C 1
ATOM 708 O O . GLY A 1 101 ? 8.786 -7.366 11.942 1.00 95.44 101 GLY A O 1
ATOM 709 N N . LEU A 1 102 ? 9.955 -6.927 10.066 1.00 95.00 102 LEU A N 1
ATOM 710 C CA . LEU A 1 102 ? 9.697 -5.478 10.020 1.00 95.00 102 LEU A CA 1
ATOM 711 C C . LEU A 1 102 ? 8.205 -5.123 10.008 1.00 95.00 102 LEU A C 1
ATOM 713 O O . LEU A 1 102 ? 7.829 -4.032 10.434 1.00 95.00 102 LEU A O 1
ATOM 717 N N . LEU A 1 103 ? 7.350 -6.045 9.562 1.00 96.06 103 LEU A N 1
ATOM 718 C CA . LEU A 1 103 ? 5.905 -5.838 9.496 1.00 96.06 103 LEU A CA 1
ATOM 719 C C . LEU A 1 103 ? 5.197 -6.090 10.842 1.00 96.06 103 LEU A C 1
ATOM 721 O O . LEU A 1 103 ? 4.026 -5.736 11.006 1.00 96.06 103 LEU A O 1
ATOM 725 N N . GLY A 1 104 ? 5.881 -6.703 11.818 1.00 94.81 104 GLY A N 1
ATOM 726 C CA . GLY A 1 104 ? 5.333 -6.959 13.154 1.00 94.81 104 GLY A CA 1
ATOM 727 C C . GLY A 1 104 ? 4.193 -7.984 13.181 1.00 94.81 104 GLY A C 1
ATOM 728 O O . GLY A 1 104 ? 3.295 -7.882 14.010 1.00 94.81 104 GLY A O 1
ATOM 729 N N . GLN A 1 105 ? 4.206 -8.957 12.266 1.00 93.81 105 GLN A N 1
ATOM 730 C CA . GLN A 1 105 ? 3.116 -9.929 12.074 1.00 93.81 105 GLN A CA 1
ATOM 731 C C . GLN A 1 105 ? 3.396 -11.306 12.704 1.00 93.81 105 GLN A C 1
ATOM 733 O O . GLN A 1 105 ? 2.665 -12.263 12.470 1.00 93.81 105 GLN A O 1
ATOM 738 N N . GLY A 1 106 ? 4.450 -11.418 13.519 1.00 91.00 106 GLY A N 1
ATOM 739 C CA . GLY A 1 106 ? 4.795 -12.652 14.237 1.00 91.00 106 GLY A CA 1
ATOM 740 C C . GLY A 1 106 ? 5.599 -13.673 13.425 1.00 91.00 106 GLY A C 1
ATOM 741 O O . GLY A 1 106 ? 5.841 -14.775 13.911 1.00 91.00 106 GLY A O 1
ATOM 742 N N . TYR A 1 107 ? 6.042 -13.312 12.222 1.00 90.44 107 TYR A N 1
ATOM 743 C CA . TYR A 1 107 ? 6.937 -14.112 11.389 1.00 90.44 107 TYR A CA 1
ATOM 744 C C . TYR A 1 107 ? 7.884 -13.202 10.596 1.00 90.44 107 TYR A C 1
ATOM 746 O O . TYR A 1 107 ? 7.634 -12.003 10.445 1.00 90.44 107 TYR A O 1
ATOM 754 N N . ALA A 1 108 ? 8.987 -13.780 10.125 1.00 88.06 108 ALA A N 1
ATOM 755 C CA . ALA A 1 108 ? 9.979 -13.112 9.295 1.00 88.06 108 ALA A CA 1
ATOM 756 C C . ALA A 1 108 ? 10.171 -13.935 8.021 1.00 88.06 108 ALA A C 1
ATOM 758 O O . ALA A 1 108 ? 10.752 -15.020 8.055 1.00 88.06 108 ALA A O 1
ATOM 759 N N . GLU A 1 109 ? 9.652 -13.412 6.922 1.00 89.31 109 GLU A N 1
ATOM 760 C CA . GLU A 1 109 ? 9.925 -13.887 5.569 1.00 89.31 109 GLU A CA 1
ATOM 761 C C . GLU A 1 109 ? 10.571 -12.762 4.762 1.00 89.31 109 GLU A C 1
ATOM 763 O O . GLU A 1 109 ? 10.791 -11.675 5.292 1.00 89.31 109 GLU A O 1
ATOM 768 N N . TYR A 1 110 ? 10.889 -13.014 3.496 1.00 92.69 110 TYR A N 1
ATOM 769 C CA . TYR A 1 110 ? 11.564 -12.022 2.663 1.00 92.69 110 TYR A CA 1
ATOM 770 C C . TYR A 1 110 ? 10.716 -10.754 2.447 1.00 92.69 110 TYR A C 1
ATOM 772 O O . TYR A 1 110 ? 11.193 -9.628 2.633 1.00 92.69 110 TYR A O 1
ATOM 780 N N . ALA A 1 111 ? 9.445 -10.929 2.088 1.00 96.62 111 ALA A N 1
ATOM 781 C CA . ALA A 1 111 ? 8.513 -9.857 1.769 1.00 96.62 111 ALA A CA 1
ATOM 782 C C . ALA A 1 111 ? 7.057 -10.338 1.870 1.00 96.62 111 ALA A C 1
ATOM 784 O O . ALA A 1 111 ? 6.818 -11.538 1.882 1.00 96.62 111 ALA A O 1
ATOM 785 N N . VAL A 1 112 ? 6.126 -9.385 1.978 1.00 97.38 112 VAL A N 1
ATOM 786 C CA . VAL A 1 112 ? 4.674 -9.608 1.897 1.00 97.38 112 VAL A CA 1
ATOM 787 C C . VAL A 1 112 ? 4.083 -8.634 0.884 1.00 97.38 112 VAL A C 1
ATOM 789 O O . VAL A 1 112 ? 4.287 -7.422 0.997 1.00 97.38 112 VAL A O 1
ATOM 792 N N . GLY A 1 113 ? 3.254 -9.123 -0.030 1.00 96.75 113 GLY A N 1
ATOM 793 C CA . GLY A 1 113 ? 2.576 -8.322 -1.052 1.00 96.75 113 GLY A CA 1
ATOM 794 C C . GLY A 1 113 ? 3.240 -8.387 -2.423 1.00 96.75 113 GLY A C 1
ATOM 795 O O . GLY A 1 113 ? 2.837 -7.661 -3.342 1.00 96.75 113 GLY A O 1
ATOM 796 N N . ASP A 1 114 ? 4.230 -9.258 -2.555 1.00 96.94 114 ASP A N 1
ATOM 797 C CA . ASP A 1 114 ? 4.978 -9.570 -3.757 1.00 96.94 114 ASP A CA 1
ATOM 798 C C . ASP A 1 114 ? 4.457 -10.812 -4.497 1.00 96.94 114 ASP A C 1
ATOM 800 O O . ASP A 1 114 ? 4.875 -11.053 -5.640 1.00 96.94 114 ASP A O 1
ATOM 804 N N . GLU A 1 115 ? 3.506 -11.547 -3.911 1.00 97.06 115 GLU A N 1
ATOM 805 C CA . GLU A 1 115 ? 2.836 -12.695 -4.524 1.00 97.06 115 GLU A CA 1
ATOM 806 C C . GLU A 1 115 ? 1.298 -12.618 -4.463 1.00 97.06 115 GLU A C 1
ATOM 808 O O . GLU A 1 115 ? 0.699 -11.963 -3.595 1.00 97.06 115 GLU A O 1
ATOM 813 N N . PRO A 1 116 ? 0.599 -13.283 -5.406 1.00 96.88 116 PRO A N 1
ATOM 814 C CA . PRO A 1 116 ? -0.853 -13.332 -5.388 1.00 96.88 116 PRO A CA 1
ATOM 815 C C . PRO A 1 116 ? -1.380 -13.986 -4.107 1.00 96.88 116 PRO A C 1
ATOM 817 O O . PRO A 1 116 ? -1.005 -15.104 -3.768 1.00 96.88 116 PRO A O 1
ATOM 820 N N . GLY A 1 117 ? -2.335 -13.326 -3.450 1.00 96.06 117 GLY A N 1
ATOM 821 C CA . GLY A 1 117 ? -2.995 -13.859 -2.254 1.00 96.06 117 GLY A CA 1
ATOM 822 C C . GLY A 1 117 ? -2.397 -13.404 -0.923 1.00 96.06 117 GLY A C 1
ATOM 823 O O . GLY A 1 117 ? -2.887 -13.840 0.110 1.00 96.06 117 GLY A O 1
ATOM 824 N N . GLU A 1 118 ? -1.414 -12.505 -0.928 1.00 97.19 118 GLU A N 1
ATOM 825 C CA . GLU A 1 118 ? -0.812 -11.944 0.297 1.00 97.19 118 GLU A CA 1
ATOM 826 C C . GLU A 1 118 ? -1.461 -10.626 0.752 1.00 97.19 118 GLU A C 1
ATOM 828 O O . GLU A 1 118 ? -1.289 -10.185 1.886 1.00 97.19 118 GLU A O 1
ATOM 833 N N . MET A 1 119 ? -2.227 -9.984 -0.135 1.00 97.19 119 MET A N 1
ATOM 834 C CA . MET A 1 119 ? -2.872 -8.690 0.108 1.00 97.19 119 MET A CA 1
ATOM 835 C C . MET A 1 119 ? -4.336 -8.840 0.549 1.00 97.19 119 MET A C 1
ATOM 837 O O . MET A 1 119 ? -4.878 -9.942 0.665 1.00 97.19 119 MET A O 1
ATOM 841 N N . GLY A 1 120 ? -5.010 -7.718 0.807 1.00 96.00 120 GLY A N 1
ATOM 842 C CA . GLY A 1 120 ? -6.432 -7.721 1.134 1.00 96.00 120 GLY A CA 1
ATOM 843 C C . GLY A 1 120 ? -6.715 -8.353 2.489 1.00 96.00 120 GLY A C 1
ATOM 844 O O . GLY A 1 120 ? -6.075 -8.004 3.481 1.00 96.00 120 GLY A O 1
ATOM 845 N N . ASP A 1 121 ? -7.688 -9.260 2.559 1.00 95.44 121 ASP A N 1
ATOM 846 C CA . ASP A 1 121 ? -8.051 -9.952 3.804 1.00 95.44 121 ASP A CA 1
ATOM 847 C C . ASP A 1 121 ? -6.987 -10.957 4.273 1.00 95.44 121 ASP A C 1
ATOM 849 O O . ASP A 1 121 ? -6.922 -11.241 5.468 1.00 95.44 121 ASP A O 1
ATOM 853 N N . ALA A 1 122 ? -6.122 -11.429 3.370 1.00 96.38 122 ALA A N 1
ATOM 854 C CA . ALA A 1 122 ? -5.009 -12.312 3.709 1.00 96.38 122 ALA A CA 1
ATOM 855 C C . ALA A 1 122 ? -3.841 -11.572 4.379 1.00 96.38 122 ALA A C 1
ATOM 857 O O . ALA A 1 122 ? -3.115 -12.180 5.160 1.00 96.38 122 ALA A O 1
ATOM 858 N N . LEU A 1 123 ? -3.705 -10.260 4.140 1.00 96.31 123 LEU A N 1
ATOM 859 C CA . LEU A 1 123 ? -2.655 -9.442 4.745 1.00 96.31 123 LEU A CA 1
ATOM 860 C C . LEU A 1 123 ? -2.839 -9.371 6.271 1.00 96.31 123 LEU A C 1
ATOM 862 O O . LEU A 1 123 ? -3.838 -8.785 6.719 1.00 96.31 123 LEU A O 1
ATOM 866 N N . PRO A 1 124 ? -1.915 -9.904 7.089 1.00 93.62 124 PRO A N 1
ATOM 867 C CA . PRO A 1 124 ? -2.102 -9.937 8.533 1.00 93.62 124 PRO A CA 1
ATOM 868 C C . PRO A 1 124 ? -2.142 -8.538 9.159 1.00 93.62 124 PRO A C 1
ATOM 870 O O . PRO A 1 124 ? -1.501 -7.590 8.700 1.00 93.62 124 PRO A O 1
ATOM 873 N N . LEU A 1 125 ? -2.910 -8.406 10.242 1.00 92.25 125 LEU A N 1
ATOM 874 C CA . LEU A 1 125 ? -2.864 -7.214 11.086 1.00 92.25 125 LEU A CA 1
ATOM 875 C C . LEU A 1 125 ? -1.620 -7.260 11.973 1.00 92.25 125 LEU A C 1
ATOM 877 O O . LEU A 1 125 ? -1.300 -8.299 12.548 1.00 92.25 125 LEU A O 1
ATOM 881 N N . THR A 1 126 ? -0.983 -6.110 12.159 1.00 92.12 126 THR A N 1
ATOM 882 C CA . THR A 1 126 ? -0.044 -5.908 13.263 1.00 92.12 126 THR A CA 1
ATOM 883 C C . THR A 1 126 ? -0.862 -5.753 14.548 1.00 92.12 126 THR A C 1
ATOM 885 O O . THR A 1 126 ? -1.583 -4.763 14.715 1.00 92.12 126 THR A O 1
ATOM 888 N N . ASP A 1 127 ? -0.797 -6.745 15.437 1.00 85.56 127 ASP A N 1
ATOM 889 C CA . ASP A 1 127 ? -1.544 -6.744 16.697 1.00 85.56 127 ASP A CA 1
ATOM 890 C C . ASP A 1 127 ? -0.845 -5.872 17.751 1.00 85.56 127 ASP A C 1
ATOM 892 O O . ASP A 1 127 ? 0.256 -6.173 18.208 1.00 85.56 127 ASP A O 1
ATOM 896 N N . LEU A 1 128 ? -1.501 -4.777 18.140 1.00 85.56 128 LEU A N 1
ATOM 89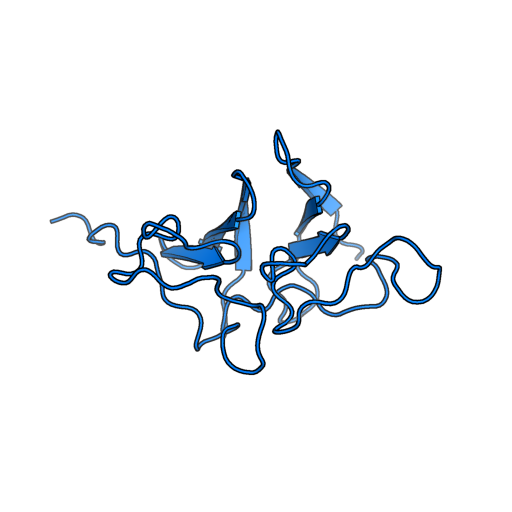7 C CA . LEU A 1 128 ? -1.048 -3.882 19.209 1.00 85.56 128 LEU A CA 1
ATOM 898 C C . LEU A 1 128 ? -1.709 -4.193 20.565 1.00 85.56 128 LEU A C 1
ATOM 900 O O . LEU A 1 128 ? -1.515 -3.448 21.524 1.00 85.56 128 LEU A O 1
ATOM 904 N N . GLY A 1 129 ? -2.521 -5.252 20.643 1.00 79.50 129 GLY A N 1
ATOM 905 C CA . GLY A 1 129 ? -3.253 -5.662 21.838 1.00 79.50 129 GLY A CA 1
ATOM 906 C C . GLY A 1 129 ? -4.557 -4.895 22.075 1.00 79.50 129 GLY A C 1
ATOM 907 O O . GLY A 1 129 ? -4.872 -4.610 23.225 1.00 79.50 129 GLY A O 1
ATOM 908 N N . TRP A 1 130 ? -5.309 -4.521 21.026 1.00 69.69 130 TRP A N 1
ATOM 909 C CA . TRP A 1 130 ? -6.550 -3.732 21.155 1.00 69.69 130 TRP A CA 1
ATOM 910 C C . TRP A 1 130 ? -7.820 -4.584 21.435 1.00 69.69 130 TRP A C 1
ATOM 912 O O . TRP A 1 130 ? -7.998 -5.620 20.792 1.00 69.69 130 TRP A O 1
ATOM 922 N N . PRO A 1 131 ? -8.775 -4.123 22.285 1.00 66.38 131 PRO A N 1
ATOM 923 C CA . PRO A 1 131 ? -8.667 -2.954 23.158 1.00 66.38 131 PRO A CA 1
ATOM 924 C C . PRO A 1 131 ? -7.538 -3.151 24.155 1.00 66.38 131 PRO A C 1
ATOM 926 O O . PRO A 1 131 ? -7.418 -4.240 24.710 1.00 66.38 131 PRO A O 1
ATOM 929 N N . LEU A 1 132 ? -6.709 -2.109 24.319 1.00 64.62 132 LEU A N 1
ATOM 930 C CA . LEU A 1 132 ? -5.591 -2.133 25.260 1.00 64.62 132 LEU A CA 1
ATOM 931 C C . LEU A 1 132 ? -6.165 -2.546 26.618 1.00 64.62 132 LEU A C 1
ATOM 933 O O . LEU A 1 132 ? -7.029 -1.846 27.149 1.00 64.62 132 LEU A O 1
ATOM 937 N N . LYS A 1 133 ? -5.772 -3.730 27.094 1.00 60.69 133 LYS A N 1
ATOM 938 C CA . LYS A 1 133 ? -6.145 -4.221 28.423 1.00 60.69 133 LYS A CA 1
ATOM 939 C C . LYS A 1 133 ? -5.424 -3.431 29.503 1.00 60.69 133 LYS A C 1
ATOM 941 O O . LYS A 1 133 ? -4.247 -3.074 29.275 1.00 60.69 133 LYS A O 1
#